Protein AF-A0A6A0GXP3-F1 (afdb_monomer_lite)

Structure (mmCIF, N/CA/C/O backbone):
data_AF-A0A6A0GXP3-F1
#
_entry.id   AF-A0A6A0GXP3-F1
#
loop_
_atom_site.group_PDB
_atom_site.id
_atom_site.type_symbol
_atom_site.label_atom_id
_atom_site.label_alt_id
_atom_site.label_comp_id
_atom_site.label_asym_id
_atom_site.label_entity_id
_atom_site.label_seq_id
_atom_site.pdbx_PDB_ins_code
_atom_site.Cartn_x
_atom_site.Cartn_y
_atom_site.Cartn_z
_atom_site.occupancy
_atom_site.B_iso_or_equiv
_atom_site.auth_seq_id
_atom_site.auth_comp_id
_atom_site.auth_asym_id
_atom_site.auth_atom_id
_atom_site.pdbx_PDB_model_num
ATOM 1 N N . MET A 1 1 ? -29.135 -11.437 -14.001 1.00 51.34 1 MET A N 1
ATOM 2 C CA . MET A 1 1 ? -29.665 -10.725 -12.812 1.00 51.34 1 MET A CA 1
ATOM 3 C C . MET A 1 1 ? -29.397 -11.452 -11.478 1.00 51.34 1 MET A C 1
ATOM 5 O O . MET A 1 1 ? -30.088 -11.195 -10.511 1.00 51.34 1 MET A O 1
ATOM 9 N N . TYR A 1 2 ? -28.396 -12.342 -11.374 1.00 51.53 2 TYR A N 1
ATOM 10 C CA . TYR A 1 2 ? -28.105 -13.089 -10.128 1.00 51.53 2 TYR A CA 1
ATOM 11 C C . TYR A 1 2 ? -26.794 -12.638 -9.450 1.00 51.53 2 TYR A C 1
ATOM 13 O O . TYR A 1 2 ? -26.622 -12.761 -8.242 1.00 51.53 2 TYR A O 1
ATOM 21 N N . HIS A 1 3 ? -25.883 -12.028 -10.219 1.00 49.72 3 HIS A N 1
ATOM 22 C CA . HIS A 1 3 ? -24.571 -11.592 -9.730 1.00 49.72 3 HIS A CA 1
ATOM 23 C C . HIS A 1 3 ? -24.608 -10.264 -8.958 1.00 49.72 3 HIS A C 1
ATOM 25 O O . HIS A 1 3 ? -23.844 -10.091 -8.014 1.00 49.72 3 HIS A O 1
ATOM 31 N N . ILE A 1 4 ? -25.540 -9.360 -9.287 1.00 53.25 4 ILE A N 1
ATOM 32 C CA . ILE A 1 4 ? -25.669 -8.050 -8.622 1.00 53.25 4 ILE A CA 1
ATOM 33 C C . ILE A 1 4 ? -26.181 -8.208 -7.177 1.00 53.25 4 ILE A C 1
ATOM 35 O O . ILE A 1 4 ? -25.672 -7.562 -6.263 1.00 53.25 4 ILE A O 1
ATOM 39 N N . CYS A 1 5 ? -27.124 -9.128 -6.929 1.00 51.81 5 CYS A N 1
ATOM 40 C CA . CYS A 1 5 ? -27.640 -9.387 -5.577 1.00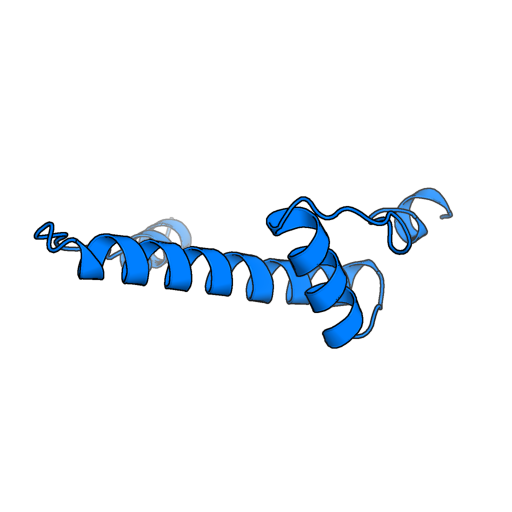 51.81 5 CYS A CA 1
ATOM 41 C C . CYS A 1 5 ? -26.614 -10.043 -4.641 1.00 51.81 5 CYS A C 1
ATOM 43 O O . CYS A 1 5 ? -26.696 -9.851 -3.430 1.00 51.81 5 CYS A O 1
ATOM 45 N N . ARG A 1 6 ? -25.625 -10.780 -5.170 1.00 51.41 6 ARG A N 1
ATOM 46 C CA . ARG A 1 6 ? -24.575 -11.394 -4.340 1.00 51.41 6 ARG A CA 1
ATOM 47 C C . ARG A 1 6 ? -23.579 -10.359 -3.813 1.00 51.41 6 ARG A C 1
ATOM 49 O O . ARG A 1 6 ? -23.086 -10.502 -2.700 1.00 51.41 6 ARG A O 1
ATOM 56 N N . VAL A 1 7 ? -23.341 -9.298 -4.583 1.00 51.25 7 VAL A N 1
ATOM 57 C CA . VAL A 1 7 ? -22.455 -8.188 -4.198 1.00 51.25 7 VAL A CA 1
ATOM 58 C C . VAL A 1 7 ? -23.075 -7.347 -3.079 1.00 51.25 7 VAL A C 1
ATOM 60 O O . VAL A 1 7 ? -22.389 -6.976 -2.131 1.00 51.25 7 VAL A O 1
ATOM 63 N N . LYS A 1 8 ? -24.397 -7.130 -3.113 1.00 51.59 8 LYS A N 1
ATOM 64 C CA . LYS A 1 8 ? -25.099 -6.312 -2.108 1.00 51.59 8 LYS A CA 1
ATOM 65 C C . LYS A 1 8 ? -25.090 -6.901 -0.690 1.00 51.59 8 LYS A C 1
ATOM 67 O O . LYS A 1 8 ? -25.251 -6.152 0.264 1.00 51.59 8 LYS A O 1
ATOM 72 N N . ARG A 1 9 ? -24.868 -8.213 -0.537 1.00 49.97 9 ARG A N 1
ATOM 73 C CA . ARG A 1 9 ? -24.766 -8.884 0.773 1.00 49.97 9 ARG A CA 1
ATOM 74 C C . ARG A 1 9 ? -23.356 -8.820 1.375 1.00 49.97 9 ARG A C 1
ATOM 76 O O . ARG A 1 9 ? -23.214 -9.016 2.574 1.00 49.97 9 ARG A O 1
ATOM 83 N N . PHE A 1 10 ? -22.341 -8.523 0.560 1.00 48.41 10 PHE A N 1
ATOM 84 C CA . PHE A 1 10 ? -20.970 -8.302 1.031 1.00 48.41 10 PHE A CA 1
ATOM 85 C C . PHE A 1 10 ? -20.752 -6.865 1.535 1.00 48.41 10 PHE A C 1
ATOM 87 O O . PHE A 1 10 ? -19.875 -6.631 2.353 1.00 48.41 10 PHE A O 1
ATOM 94 N N . LEU A 1 11 ? -21.599 -5.918 1.111 1.00 52.06 11 LEU A N 1
ATOM 95 C CA . LEU A 1 11 ? -21.619 -4.523 1.580 1.00 52.06 11 LEU A CA 1
ATOM 96 C C . LEU A 1 11 ? -22.435 -4.332 2.873 1.00 52.06 11 LEU A C 1
ATOM 98 O O . LEU A 1 11 ? -23.007 -3.269 3.107 1.00 52.06 11 LEU A O 1
ATOM 102 N N . GLY A 1 12 ? -22.511 -5.366 3.713 1.00 59.03 12 GLY A N 1
ATOM 103 C CA . GLY A 1 12 ? -23.150 -5.310 5.025 1.00 59.03 12 GLY A CA 1
ATOM 104 C C . GLY A 1 12 ? -22.371 -4.442 6.016 1.00 59.03 12 GLY A C 1
ATOM 105 O O . GLY A 1 12 ? -21.781 -4.970 6.949 1.00 59.03 12 GLY A O 1
ATOM 106 N N . CYS A 1 13 ? -22.394 -3.121 5.844 1.00 42.81 13 CYS A N 1
ATOM 107 C CA . CYS A 1 13 ? -21.987 -2.168 6.876 1.00 42.81 13 CYS A CA 1
ATOM 108 C C . CYS A 1 13 ? -23.221 -1.763 7.684 1.00 42.81 13 CYS A C 1
ATOM 110 O O . CYS A 1 13 ? -23.844 -0.731 7.444 1.00 42.81 13 CYS A O 1
ATOM 112 N N . GLY A 1 14 ? -23.598 -2.634 8.618 1.00 54.97 14 GLY A N 1
ATOM 113 C CA . GLY A 1 14 ? -24.519 -2.293 9.691 1.00 54.97 14 GLY A CA 1
ATOM 114 C C . GLY A 1 14 ? -23.768 -1.611 10.834 1.00 54.97 14 GLY A C 1
ATOM 115 O O . GLY A 1 14 ? -22.829 -2.185 11.372 1.00 54.97 14 GLY A O 1
ATOM 116 N N . ASN A 1 15 ? -24.269 -0.436 11.217 1.00 53.09 15 ASN A N 1
ATOM 117 C CA . ASN A 1 15 ? -24.179 0.176 12.548 1.00 53.09 15 ASN A CA 1
ATOM 118 C C . ASN A 1 15 ? -22.801 0.714 12.983 1.00 53.09 15 ASN A C 1
ATOM 120 O O . ASN A 1 15 ? -21.994 0.015 13.588 1.00 53.09 15 ASN A O 1
ATOM 124 N N . THR A 1 16 ? -22.588 2.018 12.783 1.00 49.72 16 THR A N 1
ATOM 125 C CA . THR A 1 16 ? -21.521 2.784 13.445 1.00 49.72 16 THR A CA 1
ATOM 126 C C . THR A 1 16 ? -22.146 3.618 14.560 1.00 49.72 16 THR A C 1
ATOM 128 O O . THR A 1 16 ? -22.522 4.769 14.358 1.00 49.72 16 THR A O 1
ATOM 131 N N . GLU A 1 17 ? -22.271 3.029 15.748 1.00 58.25 17 GLU A N 1
ATOM 132 C CA . GLU A 1 17 ? -22.319 3.824 16.974 1.00 58.25 17 GLU A CA 1
ATOM 133 C C . GLU A 1 17 ? -20.924 4.457 17.123 1.00 58.25 17 GLU A C 1
ATOM 135 O O . GLU A 1 17 ? -19.902 3.762 17.114 1.00 58.25 17 GLU A O 1
ATOM 140 N N . ALA A 1 18 ? -20.854 5.786 17.084 1.00 58.66 18 ALA A N 1
ATOM 141 C CA . ALA A 1 18 ? -19.604 6.528 16.963 1.00 58.66 18 ALA A CA 1
ATOM 142 C C . ALA A 1 18 ? -18.862 6.590 18.307 1.00 58.66 18 ALA A C 1
ATOM 144 O O . ALA A 1 18 ? -18.882 7.601 19.002 1.00 58.66 18 ALA A O 1
ATOM 145 N N . THR A 1 19 ? -18.183 5.506 18.680 1.00 70.75 19 THR 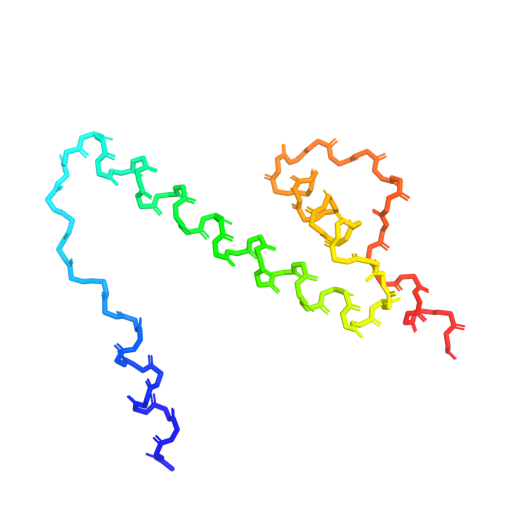A N 1
ATOM 146 C CA . THR A 1 19 ? -17.043 5.593 19.601 1.00 70.75 19 THR A CA 1
ATOM 147 C C . THR A 1 19 ? -15.833 6.097 18.810 1.00 70.75 19 THR A C 1
ATOM 149 O O . THR A 1 19 ? -15.597 5.631 17.696 1.00 70.75 19 THR A O 1
ATOM 152 N N . GLU A 1 20 ? -15.025 7.001 19.363 1.00 75.50 20 GLU A N 1
ATOM 153 C CA . GLU A 1 20 ? -13.824 7.537 18.689 1.00 75.50 20 GLU A CA 1
ATOM 154 C C . GLU A 1 20 ? -12.864 6.419 18.215 1.00 75.50 20 GLU A C 1
ATOM 156 O O . GLU A 1 20 ? -12.243 6.522 17.157 1.00 75.50 20 GLU A O 1
ATOM 161 N N . VAL A 1 21 ? -12.836 5.279 18.923 1.00 79.62 21 VAL A N 1
ATOM 162 C CA . VAL A 1 21 ? -12.088 4.069 18.524 1.00 79.62 21 VAL A CA 1
ATOM 163 C C . VAL A 1 21 ? -12.716 3.302 17.352 1.00 79.62 21 VAL A C 1
ATOM 165 O O . VAL A 1 21 ? -11.996 2.695 16.562 1.00 79.62 21 VAL A O 1
ATOM 168 N N . ASN A 1 22 ? -14.042 3.337 17.194 1.00 79.94 22 ASN A N 1
ATOM 169 C CA . ASN A 1 22 ? -14.754 2.667 16.102 1.00 79.94 22 ASN A CA 1
ATOM 170 C C . ASN A 1 22 ? -14.408 3.322 14.755 1.00 79.94 22 ASN A C 1
ATOM 172 O O . ASN A 1 22 ? -14.122 2.636 13.777 1.00 79.94 22 ASN A O 1
ATOM 176 N N . GLN A 1 23 ? -14.325 4.656 14.723 1.00 82.38 23 GLN A N 1
ATOM 177 C CA . GLN A 1 23 ? -13.963 5.400 13.514 1.00 82.38 23 GLN A CA 1
ATOM 178 C C . GLN A 1 23 ? -12.523 5.104 13.052 1.00 82.38 23 GLN A C 1
ATOM 180 O O . GLN A 1 23 ? -12.265 4.980 11.850 1.00 82.38 23 GLN A O 1
ATOM 185 N N . LEU A 1 24 ? -11.597 4.915 13.998 1.00 85.50 24 LEU A N 1
ATOM 186 C CA . LEU A 1 24 ? -10.220 4.499 13.714 1.00 85.50 24 LEU A CA 1
ATOM 187 C C . LEU A 1 24 ? -10.155 3.060 13.176 1.00 85.50 24 LEU A C 1
ATOM 189 O O . LEU A 1 24 ? -9.481 2.811 12.175 1.00 85.50 24 LEU A O 1
ATOM 193 N N . MET A 1 25 ? -10.889 2.122 13.785 1.00 84.62 25 MET A N 1
ATOM 194 C CA . MET A 1 25 ? -10.911 0.719 13.349 1.00 84.62 25 MET A CA 1
ATOM 195 C C . MET A 1 25 ? -11.539 0.540 11.960 1.00 84.62 25 MET A C 1
ATOM 197 O O . MET A 1 25 ? -10.996 -0.189 11.126 1.00 84.62 25 MET A O 1
ATOM 201 N N . VAL A 1 26 ? -12.641 1.236 11.667 1.00 87.44 26 VAL A N 1
ATOM 202 C CA . VAL A 1 26 ? -13.296 1.197 10.347 1.00 87.44 26 VAL A CA 1
ATOM 203 C C . VAL A 1 26 ? -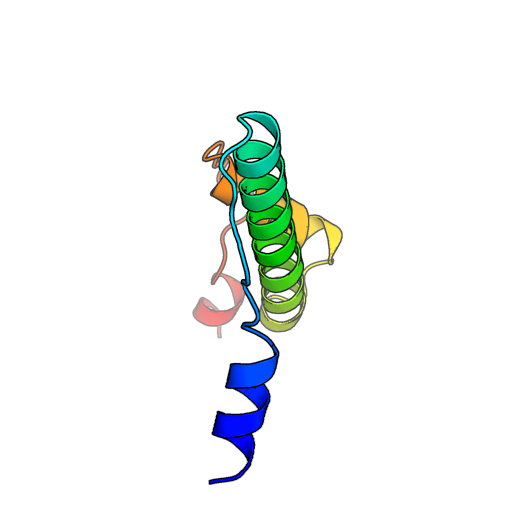12.378 1.762 9.258 1.00 87.44 26 VAL A C 1
ATOM 205 O O . VAL A 1 26 ? -12.246 1.170 8.188 1.00 87.44 26 VAL A O 1
ATOM 208 N N . THR A 1 27 ? -11.679 2.863 9.537 1.00 88.00 27 THR A N 1
ATOM 209 C CA . THR A 1 27 ? -10.757 3.472 8.564 1.00 88.00 27 THR A CA 1
ATOM 210 C C . THR A 1 27 ? -9.530 2.589 8.313 1.00 88.00 27 THR A C 1
ATOM 212 O O . THR A 1 27 ? -9.139 2.400 7.162 1.00 88.00 27 THR A O 1
ATOM 215 N N . GLY A 1 28 ? -8.948 2.000 9.366 1.00 87.81 28 GLY A N 1
ATOM 216 C CA . GLY A 1 28 ? -7.794 1.100 9.249 1.00 87.81 28 GLY A CA 1
ATOM 217 C C . GLY A 1 28 ? -8.110 -0.223 8.543 1.00 87.81 28 GLY A C 1
ATOM 218 O O . GLY A 1 28 ? -7.304 -0.732 7.767 1.00 87.81 28 GLY A O 1
ATOM 219 N N . THR A 1 29 ? -9.301 -0.780 8.766 1.00 85.50 29 THR A N 1
ATOM 220 C CA . THR A 1 29 ? -9.736 -2.000 8.065 1.00 85.50 29 THR A CA 1
ATOM 221 C C . THR A 1 29 ? -10.034 -1.729 6.593 1.00 85.50 29 THR A C 1
ATOM 223 O O . THR A 1 29 ? -9.612 -2.506 5.737 1.00 85.50 29 THR A O 1
ATOM 226 N N . LEU A 1 30 ? -10.677 -0.603 6.270 1.00 88.38 30 LEU A N 1
ATOM 227 C CA . LEU A 1 30 ? -10.912 -0.193 4.886 1.00 88.38 30 LEU A CA 1
ATOM 228 C C . LEU A 1 30 ? -9.596 0.015 4.123 1.00 88.38 30 LEU A C 1
ATOM 230 O O . LEU A 1 30 ? -9.447 -0.503 3.015 1.00 88.38 30 LEU A O 1
ATOM 234 N N . SER A 1 31 ? -8.628 0.723 4.711 1.00 87.88 31 SER A N 1
ATOM 235 C CA . SER A 1 31 ? -7.332 0.956 4.065 1.00 87.88 31 SER A CA 1
ATOM 236 C C . SER A 1 31 ? -6.555 -0.347 3.850 1.00 87.88 31 SER A C 1
ATOM 238 O O . SER A 1 31 ? -6.041 -0.566 2.754 1.00 87.88 31 SER A O 1
ATOM 240 N N . ALA A 1 32 ? -6.556 -1.271 4.817 1.00 88.12 32 ALA A N 1
ATOM 241 C CA . ALA A 1 32 ? -5.933 -2.588 4.665 1.00 88.12 32 ALA A CA 1
ATOM 242 C C . ALA A 1 32 ? -6.565 -3.424 3.533 1.00 88.12 32 ALA A C 1
ATOM 244 O O . ALA A 1 32 ? -5.852 -4.072 2.757 1.00 88.12 32 ALA A O 1
ATOM 245 N N . VAL A 1 33 ? -7.895 -3.390 3.393 1.00 89.00 33 VAL A N 1
ATOM 246 C CA . VAL A 1 33 ? -8.607 -4.070 2.296 1.00 89.00 33 VAL A CA 1
ATOM 247 C C . VAL A 1 33 ? -8.234 -3.461 0.944 1.00 89.00 33 VAL A C 1
ATOM 249 O O . VAL A 1 33 ? -7.956 -4.197 -0.004 1.00 89.00 33 VAL A O 1
ATOM 252 N N . VAL A 1 34 ? -8.173 -2.131 0.848 1.00 88.56 34 VAL A N 1
ATOM 253 C CA . VAL A 1 34 ? -7.774 -1.442 -0.388 1.00 88.56 34 VAL A CA 1
ATOM 254 C C . VAL A 1 34 ? -6.323 -1.772 -0.757 1.00 88.56 34 VAL A C 1
ATOM 256 O O . VAL A 1 34 ? -6.057 -2.086 -1.915 1.00 88.56 34 VAL A O 1
ATOM 259 N N . MET A 1 35 ? -5.400 -1.787 0.209 1.00 88.75 35 MET A N 1
ATOM 260 C CA . MET A 1 35 ? -3.988 -2.122 -0.022 1.00 88.75 35 MET A CA 1
ATOM 261 C C . MET A 1 35 ? -3.786 -3.557 -0.509 1.00 88.75 35 MET A C 1
ATOM 263 O O . MET A 1 35 ? -3.086 -3.781 -1.491 1.00 88.75 35 MET A O 1
ATOM 267 N N . THR A 1 36 ? -4.394 -4.533 0.166 1.00 87.19 36 THR A N 1
ATOM 268 C CA . THR A 1 36 ? -4.257 -5.956 -0.192 1.00 87.19 36 THR A CA 1
ATOM 269 C C . THR A 1 36 ? -4.898 -6.264 -1.544 1.00 87.19 36 THR A C 1
ATOM 271 O O . THR A 1 36 ? -4.318 -6.988 -2.354 1.00 87.19 36 THR A O 1
ATOM 274 N N . THR A 1 37 ? -6.051 -5.656 -1.831 1.00 88.31 37 THR A N 1
ATOM 275 C CA . THR A 1 37 ? -6.722 -5.789 -3.132 1.00 88.31 37 THR A CA 1
ATOM 276 C C . THR A 1 37 ? -5.911 -5.119 -4.243 1.00 88.31 37 THR A C 1
ATOM 278 O O . THR A 1 37 ? -5.701 -5.727 -5.291 1.00 88.31 37 THR A O 1
ATOM 281 N N . GLY A 1 38 ? -5.405 -3.902 -4.012 1.00 86.88 38 GLY A N 1
ATOM 282 C CA . GLY A 1 38 ? -4.548 -3.183 -4.957 1.00 86.88 38 GLY A CA 1
ATOM 283 C C . GLY A 1 38 ? -3.258 -3.944 -5.259 1.00 86.88 38 GLY A C 1
ATOM 284 O O . GLY A 1 38 ? -2.948 -4.182 -6.423 1.00 86.88 38 GLY A O 1
ATOM 285 N N . ALA A 1 39 ? -2.563 -4.427 -4.228 1.00 88.06 39 ALA A N 1
ATOM 286 C CA . ALA A 1 39 ? -1.340 -5.210 -4.377 1.00 88.06 39 ALA A CA 1
ATOM 287 C C . ALA A 1 39 ? -1.569 -6.506 -5.170 1.00 88.06 39 ALA A C 1
ATOM 289 O O . ALA A 1 39 ? -0.770 -6.847 -6.040 1.00 88.06 39 ALA A O 1
ATOM 290 N N . ALA A 1 40 ? -2.675 -7.216 -4.920 1.00 85.94 40 ALA A N 1
ATOM 291 C CA . ALA A 1 40 ? -3.020 -8.425 -5.665 1.00 85.94 40 ALA A CA 1
ATOM 292 C C . ALA A 1 40 ? -3.311 -8.135 -7.148 1.00 85.94 40 ALA A C 1
ATOM 294 O O . ALA A 1 40 ? -2.919 -8.915 -8.015 1.00 85.94 40 ALA A O 1
ATOM 295 N N . VAL A 1 41 ? -3.976 -7.015 -7.440 1.00 86.62 41 VAL A N 1
ATOM 296 C CA . VAL A 1 41 ? -4.242 -6.550 -8.807 1.00 86.62 41 VAL A CA 1
ATOM 297 C C . VAL A 1 41 ? -2.926 -6.203 -9.509 1.00 86.62 41 VAL A C 1
ATOM 299 O O . VAL A 1 41 ? -2.625 -6.786 -10.549 1.00 86.62 41 VAL A O 1
ATOM 302 N N . PHE A 1 42 ? -2.099 -5.335 -8.924 1.00 80.31 42 PHE A N 1
ATOM 303 C CA . PHE A 1 42 ? -0.831 -4.912 -9.530 1.00 80.31 42 PHE A CA 1
ATOM 304 C C . PHE A 1 42 ? 0.167 -6.062 -9.697 1.00 80.31 42 PHE A C 1
ATOM 306 O O . PHE A 1 42 ? 0.771 -6.178 -10.759 1.00 80.31 42 PHE A O 1
ATOM 313 N N . SER A 1 43 ? 0.249 -6.985 -8.736 1.00 83.56 43 SER A N 1
ATOM 314 C CA . SER A 1 43 ? 1.095 -8.180 -8.855 1.00 83.56 43 SER A CA 1
ATOM 315 C C . SER A 1 43 ? 0.705 -9.054 -10.055 1.00 83.56 43 SER A C 1
ATOM 317 O O . SER A 1 43 ? 1.564 -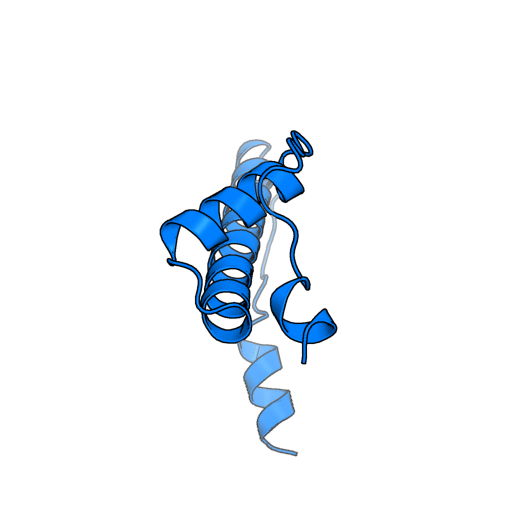9.670 -10.683 1.00 83.56 43 SER A O 1
ATOM 319 N N . LYS A 1 44 ? -0.584 -9.087 -10.428 1.00 80.88 44 LYS A N 1
ATOM 320 C CA . LYS A 1 44 ? -1.062 -9.827 -11.608 1.00 80.88 44 LYS A CA 1
ATOM 321 C C . LYS A 1 44 ? -0.848 -9.088 -12.925 1.00 80.88 44 LYS A C 1
ATOM 323 O O . LYS A 1 44 ? -0.565 -9.752 -13.916 1.00 80.88 44 LYS A O 1
ATOM 328 N N . TYR A 1 45 ? -1.008 -7.766 -12.946 1.00 80.44 45 TYR A N 1
ATOM 329 C CA . TYR A 1 45 ? -0.873 -6.971 -14.172 1.00 80.44 45 TYR A CA 1
ATOM 330 C C . TYR A 1 45 ? 0.587 -6.687 -14.547 1.00 80.44 45 TYR A C 1
ATOM 332 O O . TYR A 1 45 ? 0.935 -6.784 -15.718 1.00 80.44 45 TYR A O 1
ATOM 340 N N . GLU A 1 46 ? 1.436 -6.364 -13.571 1.00 77.44 46 GLU A N 1
ATOM 341 C CA . GLU A 1 46 ? 2.847 -6.008 -13.796 1.00 77.44 46 GLU A CA 1
ATOM 342 C C . GLU A 1 46 ? 3.792 -7.214 -13.652 1.00 77.44 46 GLU A C 1
ATOM 344 O O . GLU A 1 46 ? 4.963 -7.142 -14.013 1.00 77.44 46 GLU A O 1
ATOM 349 N N . GLY A 1 47 ? 3.313 -8.330 -13.087 1.00 76.31 47 GLY A N 1
ATOM 350 C CA . GLY A 1 47 ? 4.157 -9.481 -12.752 1.00 76.31 47 GLY A CA 1
ATOM 351 C C . GLY A 1 47 ? 5.114 -9.230 -11.579 1.00 76.31 47 GLY A C 1
ATOM 352 O O . GLY A 1 47 ? 6.020 -10.028 -11.346 1.00 76.31 47 GLY A O 1
ATOM 353 N N . TRP A 1 48 ? 4.932 -8.133 -10.838 1.00 81.25 48 TRP A N 1
ATOM 354 C CA . TRP A 1 48 ? 5.734 -7.805 -9.661 1.00 81.25 48 TRP A CA 1
ATOM 355 C C . TRP A 1 48 ? 5.452 -8.756 -8.495 1.00 81.25 48 TRP A C 1
ATOM 357 O O . TRP A 1 48 ? 4.354 -9.317 -8.367 1.00 81.25 48 TRP A O 1
ATOM 367 N N . SER A 1 49 ? 6.429 -8.904 -7.594 1.00 85.19 49 SER A N 1
ATOM 368 C CA . SER A 1 49 ? 6.218 -9.651 -6.356 1.00 85.19 49 SER A CA 1
ATOM 369 C C . SER A 1 49 ? 5.090 -9.014 -5.541 1.00 85.19 49 SER A C 1
ATOM 371 O O . SER A 1 49 ? 4.854 -7.802 -5.593 1.00 85.19 49 SER A 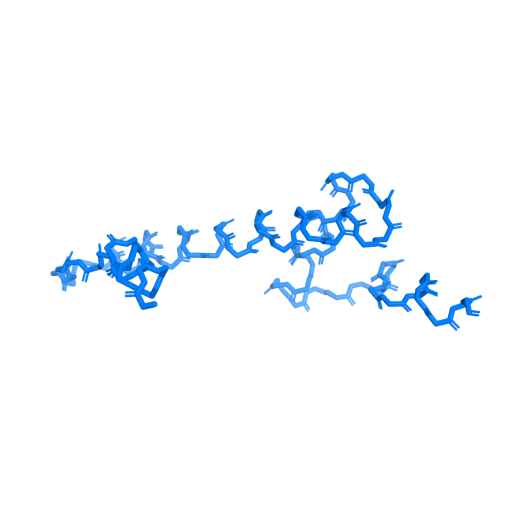O 1
ATOM 373 N N . TYR A 1 50 ? 4.385 -9.828 -4.756 1.00 84.56 50 TYR A N 1
ATOM 374 C CA . TYR A 1 50 ? 3.312 -9.337 -3.892 1.00 84.56 50 TYR A CA 1
ATOM 375 C C . TYR A 1 50 ? 3.822 -8.279 -2.899 1.00 84.56 50 TYR A C 1
ATOM 377 O O . TYR A 1 50 ? 3.125 -7.305 -2.633 1.00 84.56 50 TYR A O 1
ATOM 385 N N . LEU A 1 51 ? 5.056 -8.437 -2.399 1.00 85.94 51 LEU A N 1
ATOM 386 C CA . LEU A 1 51 ? 5.694 -7.470 -1.501 1.00 85.94 51 LEU A CA 1
ATOM 387 C C . LEU A 1 51 ? 6.009 -6.140 -2.196 1.00 85.94 51 LEU A C 1
ATOM 389 O O . LEU A 1 51 ? 5.732 -5.094 -1.618 1.00 85.94 51 LEU A O 1
ATOM 393 N N . ASP A 1 52 ? 6.498 -6.172 -3.437 1.00 86.44 52 ASP A N 1
ATOM 394 C CA . ASP A 1 52 ? 6.785 -4.958 -4.217 1.00 86.44 52 ASP A CA 1
ATOM 395 C C . ASP A 1 52 ? 5.489 -4.208 -4.548 1.00 86.44 52 ASP A C 1
ATOM 397 O O . ASP A 1 52 ? 5.386 -2.995 -4.381 1.00 86.44 52 ASP A O 1
ATOM 401 N N . SER A 1 53 ? 4.447 -4.953 -4.924 1.00 87.94 53 SER A N 1
ATOM 402 C CA . SER A 1 53 ? 3.116 -4.402 -5.202 1.00 87.94 53 SER A CA 1
ATOM 403 C C . SER A 1 53 ? 2.470 -3.807 -3.944 1.00 87.94 53 SER A C 1
ATOM 405 O O . SER A 1 53 ? 1.811 -2.769 -4.004 1.00 87.94 53 SER A O 1
ATOM 407 N N . PHE A 1 54 ? 2.673 -4.442 -2.786 1.00 88.75 54 PHE A N 1
ATOM 408 C CA . PHE A 1 54 ? 2.209 -3.935 -1.496 1.00 88.75 54 PHE A CA 1
ATOM 409 C C . PHE A 1 54 ? 2.965 -2.673 -1.073 1.00 88.75 54 PHE A C 1
ATOM 411 O O . PHE A 1 54 ? 2.335 -1.710 -0.635 1.00 88.75 54 PHE A O 1
ATOM 418 N N . TYR A 1 55 ? 4.288 -2.651 -1.244 1.00 88.75 55 TYR A N 1
ATOM 419 C CA . TYR A 1 55 ? 5.122 -1.475 -1.003 1.00 88.75 55 TYR A CA 1
ATOM 420 C C . TYR A 1 55 ? 4.692 -0.301 -1.891 1.00 88.75 55 TYR A C 1
ATOM 422 O O . TYR A 1 55 ? 4.454 0.791 -1.375 1.00 88.75 55 TYR A O 1
ATOM 430 N N . TYR A 1 56 ? 4.464 -0.542 -3.184 1.00 87.62 56 TYR A N 1
ATOM 431 C CA . TYR A 1 56 ? 3.956 0.464 -4.117 1.00 87.62 56 TYR A CA 1
ATOM 432 C C . TYR A 1 56 ? 2.588 1.027 -3.691 1.00 87.62 56 TYR A C 1
ATOM 434 O O . TYR A 1 56 ? 2.388 2.247 -3.641 1.00 87.62 56 TYR A O 1
ATOM 442 N N . CYS A 1 57 ? 1.646 0.154 -3.317 1.00 88.44 57 CYS A N 1
ATOM 443 C CA . CYS A 1 57 ? 0.356 0.589 -2.782 1.00 88.44 57 CYS A CA 1
ATOM 444 C C . CYS A 1 57 ? 0.523 1.399 -1.486 1.00 88.44 57 CYS A C 1
ATOM 446 O O . CYS A 1 57 ? -0.159 2.410 -1.323 1.00 88.44 57 CYS A O 1
ATOM 448 N N . PHE A 1 58 ? 1.431 0.999 -0.590 1.00 89.31 58 PHE A N 1
ATOM 449 C CA . PHE A 1 58 ? 1.696 1.692 0.672 1.00 89.31 58 PHE A CA 1
ATOM 450 C C . PHE A 1 58 ? 2.251 3.100 0.465 1.00 89.31 58 PHE A C 1
ATOM 452 O O . PHE A 1 58 ? 1.680 4.044 1.008 1.00 89.31 58 PHE A O 1
ATOM 459 N N . ILE A 1 59 ? 3.313 3.271 -0.328 1.00 89.62 59 ILE A N 1
ATOM 460 C CA . ILE A 1 59 ? 3.920 4.592 -0.570 1.00 89.62 59 ILE A CA 1
ATOM 461 C C . ILE A 1 59 ? 2.964 5.544 -1.303 1.00 89.62 59 ILE A C 1
ATOM 463 O O . ILE A 1 59 ? 3.035 6.755 -1.105 1.00 89.62 59 ILE A O 1
ATOM 467 N N . THR A 1 60 ? 2.046 5.001 -2.111 1.00 87.81 60 THR A N 1
ATOM 468 C CA . THR A 1 60 ? 1.012 5.768 -2.822 1.00 87.81 60 THR A CA 1
ATOM 469 C C . THR A 1 60 ? -0.099 6.216 -1.869 1.00 87.81 60 THR A C 1
ATOM 471 O O . THR A 1 60 ? -0.466 7.388 -1.858 1.00 87.81 60 THR A O 1
ATOM 474 N N . LEU A 1 61 ? -0.605 5.314 -1.019 1.00 86.88 61 LEU A N 1
ATOM 475 C CA . LEU A 1 61 ? -1.648 5.625 -0.027 1.00 86.88 61 LEU A CA 1
ATOM 476 C C . LEU A 1 61 ? -1.156 6.542 1.091 1.00 86.88 61 LEU A C 1
ATOM 478 O O . LEU A 1 61 ? -1.898 7.407 1.545 1.00 86.88 61 LEU A O 1
ATOM 482 N N . THR A 1 62 ? 0.090 6.364 1.527 1.00 87.94 62 THR A N 1
ATOM 483 C CA . THR A 1 62 ? 0.734 7.256 2.501 1.00 87.94 62 THR A CA 1
ATOM 484 C C . THR A 1 62 ? 1.244 8.544 1.864 1.00 87.94 62 THR A C 1
ATOM 486 O O . THR A 1 62 ? 1.764 9.404 2.569 1.00 87.94 62 THR A O 1
ATOM 489 N N . THR A 1 63 ? 1.081 8.711 0.544 1.00 90.00 63 THR A N 1
ATOM 490 C CA . THR A 1 63 ? 1.548 9.865 -0.244 1.00 90.00 63 THR A CA 1
ATOM 491 C C . THR A 1 63 ? 3.048 10.155 -0.115 1.00 90.00 63 THR A C 1
ATOM 493 O O . THR A 1 63 ? 3.497 11.236 -0.478 1.00 90.00 63 THR A O 1
ATOM 496 N N . ILE A 1 64 ? 3.833 9.184 0.371 1.00 93.56 64 ILE A N 1
ATOM 497 C CA . ILE A 1 64 ? 5.297 9.262 0.423 1.00 93.56 64 ILE A CA 1
ATOM 498 C C . ILE A 1 64 ? 5.849 9.382 -1.001 1.00 93.56 64 ILE A C 1
ATOM 500 O O . ILE A 1 64 ? 6.706 10.221 -1.255 1.00 93.56 64 ILE A O 1
ATOM 504 N N . GLY A 1 65 ? 5.329 8.557 -1.921 1.00 84.62 65 GLY A N 1
ATOM 505 C CA . GLY A 1 65 ? 5.505 8.720 -3.364 1.00 84.62 65 GLY A CA 1
ATOM 506 C C . GLY A 1 65 ? 6.952 8.867 -3.846 1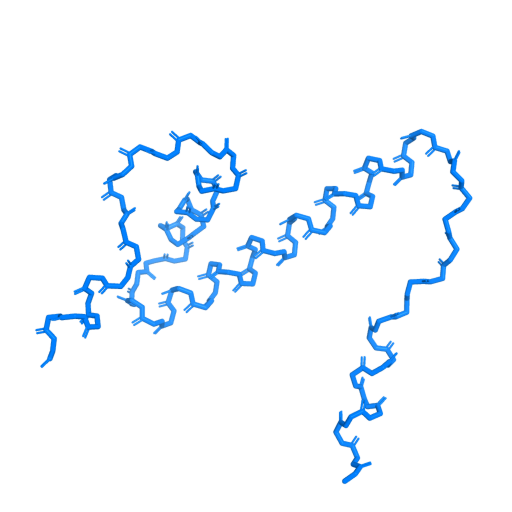.00 84.62 65 GLY A C 1
ATOM 507 O O . GLY A 1 65 ? 7.218 9.758 -4.646 1.00 84.62 65 GLY A O 1
ATOM 508 N N . PHE A 1 66 ? 7.878 8.007 -3.395 1.00 81.94 66 PHE A N 1
ATOM 509 C CA . PHE A 1 66 ? 9.294 8.065 -3.801 1.00 81.94 66 PHE A CA 1
ATOM 510 C C . PHE A 1 66 ? 9.512 8.004 -5.324 1.00 81.94 66 PHE A C 1
ATOM 512 O O . PHE A 1 66 ? 10.492 8.557 -5.816 1.00 81.94 66 PHE A O 1
ATOM 519 N N . GLY A 1 67 ? 8.602 7.360 -6.065 1.00 78.69 67 GLY A N 1
ATOM 520 C CA . GLY A 1 67 ? 8.660 7.265 -7.529 1.00 78.69 67 GLY A CA 1
ATOM 521 C C . GLY A 1 67 ? 9.665 6.235 -8.056 1.00 78.69 67 GLY A C 1
ATOM 522 O O . GLY A 1 67 ? 9.960 6.227 -9.246 1.00 78.69 67 GLY A O 1
ATOM 523 N N . ASP A 1 68 ? 10.174 5.367 -7.185 1.00 79.12 68 ASP A N 1
ATOM 524 C CA . ASP A 1 68 ? 11.015 4.208 -7.499 1.00 79.12 68 ASP A CA 1
ATOM 525 C C . ASP A 1 68 ? 10.236 3.099 -8.225 1.00 79.12 68 ASP A C 1
ATOM 527 O O . ASP A 1 68 ? 10.764 2.456 -9.132 1.00 79.12 68 ASP A O 1
ATOM 531 N N . PHE A 1 69 ? 8.957 2.931 -7.883 1.00 76.06 69 PHE A N 1
ATOM 532 C CA . PHE A 1 69 ? 8.016 2.072 -8.599 1.00 76.06 69 PHE A CA 1
ATOM 533 C C . PHE A 1 69 ? 6.899 2.920 -9.213 1.00 76.06 69 PHE A C 1
ATOM 535 O O . PHE A 1 69 ? 6.261 3.718 -8.528 1.00 76.06 69 PHE A O 1
ATOM 542 N N . VAL A 1 70 ? 6.643 2.736 -10.509 1.00 75.94 70 VAL A N 1
ATOM 543 C CA . VAL A 1 70 ? 5.568 3.400 -11.265 1.00 75.94 70 VAL A CA 1
ATOM 544 C C . VAL A 1 70 ? 4.664 2.329 -11.865 1.00 75.94 70 VAL A C 1
ATOM 546 O O . VAL A 1 70 ? 5.148 1.457 -12.571 1.00 75.94 70 VAL A O 1
ATOM 549 N N . ALA A 1 71 ? 3.362 2.348 -11.596 1.00 67.69 71 ALA A N 1
ATOM 550 C CA . ALA A 1 71 ? 2.443 1.467 -12.313 1.00 67.69 71 ALA A CA 1
ATOM 551 C C . ALA A 1 71 ? 2.309 1.902 -13.784 1.00 67.69 71 ALA A C 1
ATOM 553 O O . ALA A 1 71 ? 2.409 3.091 -14.089 1.00 67.69 71 ALA A O 1
ATOM 554 N N . LEU A 1 72 ? 1.996 0.957 -14.671 1.00 65.50 72 LEU A N 1
ATOM 555 C CA . LEU A 1 72 ? 1.738 1.113 -16.108 1.00 65.50 72 LEU A CA 1
ATOM 556 C C . LEU A 1 72 ? 2.972 1.137 -17.033 1.00 65.50 72 LEU A C 1
ATOM 558 O O . LEU A 1 72 ? 2.818 1.343 -18.238 1.00 65.50 72 LEU A O 1
ATOM 562 N N . GLN A 1 73 ? 4.182 0.878 -16.528 1.00 64.38 73 GLN A N 1
ATOM 563 C CA . GLN A 1 73 ? 5.397 0.859 -17.372 1.00 64.38 73 GLN A CA 1
ATOM 564 C C . GLN A 1 73 ? 5.410 -0.346 -18.321 1.00 64.38 73 GLN A C 1
ATOM 566 O O . GLN A 1 73 ? 5.806 -0.227 -19.484 1.00 64.38 73 GLN A O 1
ATOM 571 N N . VAL A 1 74 ? 4.937 -1.499 -17.837 1.00 60.88 74 VAL A N 1
ATOM 572 C CA . VAL A 1 74 ? 4.946 -2.757 -18.597 1.00 60.88 74 VAL A CA 1
ATOM 573 C C . VAL A 1 74 ? 3.846 -2.778 -19.666 1.00 60.88 74 VAL A C 1
ATOM 575 O O . VAL A 1 74 ? 4.059 -3.319 -20.744 1.00 60.88 74 VAL A O 1
ATOM 578 N N . ILE A 1 75 ? 2.701 -2.127 -19.421 1.00 60.84 75 ILE A N 1
ATOM 579 C CA . ILE A 1 75 ? 1.605 -2.000 -20.403 1.00 60.84 75 ILE A CA 1
ATOM 580 C C . ILE A 1 75 ? 1.947 -1.002 -21.518 1.00 60.84 75 ILE A C 1
ATOM 582 O O . ILE A 1 75 ? 1.532 -1.204 -22.651 1.00 60.84 75 ILE A O 1
ATOM 586 N N . CYS A 1 76 ? 2.692 0.066 -21.218 1.00 54.91 76 CYS A N 1
ATOM 587 C CA . CYS A 1 76 ? 3.053 1.089 -22.208 1.00 54.91 76 CYS A CA 1
ATOM 588 C C . CYS A 1 76 ? 4.241 0.678 -23.106 1.00 54.91 76 CYS A C 1
ATOM 590 O O . CYS A 1 76 ? 4.470 1.296 -24.141 1.00 54.91 76 CYS A O 1
ATOM 592 N N . SER A 1 77 ? 5.006 -0.351 -22.717 1.00 53.84 77 SER A N 1
ATOM 593 C CA . SER A 1 77 ? 6.157 -0.856 -23.489 1.00 53.84 77 SER A CA 1
ATOM 594 C C . SER A 1 77 ? 5.826 -2.019 -24.441 1.00 53.84 77 SER A C 1
ATOM 596 O O . SER A 1 77 ? 6.740 -2.538 -25.082 1.00 53.84 77 SER A O 1
ATOM 598 N N . ILE A 1 78 ? 4.558 -2.444 -24.523 1.00 51.84 78 ILE A N 1
ATOM 599 C CA . ILE A 1 78 ? 4.041 -3.457 -25.467 1.00 51.84 78 ILE A CA 1
ATOM 600 C C . ILE A 1 78 ? 3.285 -2.745 -26.587 1.00 51.84 78 ILE A C 1
ATOM 602 O O . ILE A 1 78 ? 3.480 -3.138 -27.759 1.00 51.84 78 ILE A O 1
#

Radius of gyration: 16.54 Å; chains: 1; bounding box: 41×23×45 Å

Secondary structure (DSSP, 8-state):
--HHHHHHTT---------HHHHHHHHHHHHHHHHHHHHHHHHHHH---HHHHHHHHHHHHTT----SS-TTHHHHT-

Sequence (78 aa):
MYHICRVKRFLGCGNTEATEVNQLMVTGTLSAVVMTTGAAVFSKYEGWSYLDSFYYCFITLTTIGFGDFVALQVICSI

InterPro domains:
  IPR003280 Two pore domain potassium channel [PTHR11003] (24-71)
  IPR013099 Potassium channel domain [PF07885] (32-73)

pLDDT: mean 74.68, std 15.09, range [42.81, 93.56]

Organism: Hyalella azteca (NCBI:txid294128)

Foldseek 3Di:
DPVVVVVVVVPPPPDDPDDVVSVVVVVVVVLVVVLQVQLVVQCVPVVDDSVVSSVVSVCVVVVVCPVPDDPPPVVVVD